Protein AF-A0A1F9A960-F1 (afdb_monomer)

Nearest PDB structures (foldseek):
  4e19-assembly2_B  TM=9.725E-01  e=2.646E-10  Halobacterium salinarum NRC-1
  3hst-assembly2_B  TM=9.724E-01  e=5.558E-10  Mycobacterium tuberculosis
  3hst-assembly4_D  TM=9.742E-01  e=9.116E-10  Mycobacterium tuberculosis
  4h8k-assembly1_B  TM=9.541E-01  e=6.691E-10  uncultured organism
  3u3g-assembly3_C  TM=9.325E-01  e=5.225E-10  uncultured organism

pLDDT: mean 90.66, std 14.19, range [43.81, 98.62]

Mean predicted aligned error: 6.44 Å

Sequence (117 aa):
MAPASPSGSPSSGRQKVFLYVDGSCSGNPGEGGAGVVIKDEQGRIVSRIKKYLGSVTNNRAEYQALIAGLQEAQRMGTSAVEVYLDSELVVNQVNGVYRVRDAELKTLEGEVRRRLG

Radius of gyration: 16.15 Å; Cα contacts (8 Å, |Δi|>4): 210; chains: 1; bounding box: 35×20×61 Å

Foldseek 3Di:
DDDDDDPDDPDPDQFEKEKEKAKDADDAFHWIWIWIFIAGPVRDTPDIDIGTDGGHGRLVRRLVNLLVRLVVSVVSNHPYYDYDDPDPVLVCCLVVVDPDDDPVSVVSSVSSNVSRD

Structure (mmCIF, N/CA/C/O backbone):
data_AF-A0A1F9A960-F1
#
_entry.id   AF-A0A1F9A960-F1
#
loop_
_atom_site.group_PDB
_atom_site.id
_atom_site.type_symbol
_atom_site.label_atom_id
_atom_site.label_alt_id
_atom_site.label_comp_id
_atom_site.label_asym_id
_atom_site.label_entity_id
_atom_site.label_seq_id
_atom_site.pdbx_PDB_ins_code
_atom_site.Cartn_x
_atom_site.Cartn_y
_atom_site.Cartn_z
_atom_site.occupancy
_atom_site.B_iso_or_equiv
_atom_site.auth_seq_id
_atom_site.auth_comp_id
_atom_site.auth_asym_id
_atom_site.auth_atom_id
_atom_site.pdbx_PDB_model_num
ATOM 1 N N . MET A 1 1 ? 0.386 11.645 42.716 1.00 48.97 1 MET A N 1
ATOM 2 C CA . MET A 1 1 ? -0.892 11.208 42.116 1.00 48.97 1 MET A CA 1
ATOM 3 C C . MET A 1 1 ? -0.692 11.217 40.606 1.00 48.97 1 MET A C 1
ATOM 5 O O . MET A 1 1 ? -0.510 12.290 40.052 1.00 48.97 1 MET A O 1
ATOM 9 N N . ALA A 1 2 ? -0.533 10.050 39.977 1.00 43.81 2 ALA A N 1
ATOM 10 C CA . ALA A 1 2 ? -0.318 9.951 38.529 1.00 43.81 2 ALA A CA 1
ATOM 11 C C . ALA A 1 2 ? -1.654 10.149 37.783 1.00 43.81 2 ALA A C 1
ATOM 13 O O . ALA A 1 2 ? -2.687 9.752 38.329 1.00 43.81 2 ALA A O 1
ATOM 14 N N . PRO A 1 3 ? -1.675 10.750 36.578 1.00 52.75 3 PRO A N 1
ATOM 15 C CA . PRO A 1 3 ? -2.899 10.843 35.794 1.00 52.75 3 PRO A CA 1
ATOM 16 C C . PRO A 1 3 ? -3.320 9.449 35.313 1.00 52.75 3 PRO A C 1
ATOM 18 O O . PRO A 1 3 ? -2.495 8.652 34.867 1.00 52.75 3 PRO A O 1
ATOM 21 N N . ALA A 1 4 ? -4.614 9.160 35.438 1.00 49.12 4 ALA A N 1
ATOM 22 C CA . ALA A 1 4 ? -5.223 7.919 34.991 1.00 49.12 4 ALA A CA 1
ATOM 23 C C . ALA A 1 4 ? -5.064 7.743 33.471 1.00 49.12 4 ALA A C 1
ATOM 25 O O . ALA A 1 4 ? -5.394 8.637 32.690 1.00 49.12 4 ALA A O 1
ATOM 26 N N . SER A 1 5 ? -4.579 6.572 33.058 1.00 46.59 5 SER A N 1
ATOM 27 C CA . SER A 1 5 ? -4.589 6.124 31.664 1.00 46.59 5 SER A CA 1
ATOM 28 C C . SER A 1 5 ? -6.035 6.023 31.158 1.00 46.59 5 SER A C 1
ATOM 30 O O . SER A 1 5 ? -6.879 5.497 31.887 1.00 46.59 5 SER A O 1
ATOM 32 N N . PRO A 1 6 ? -6.362 6.460 29.928 1.00 55.84 6 PRO A N 1
ATOM 33 C CA . PRO A 1 6 ? -7.709 6.291 29.403 1.00 55.84 6 PRO A CA 1
ATOM 34 C C . PRO A 1 6 ? -7.973 4.806 29.120 1.00 55.84 6 PRO A C 1
ATOM 36 O O . PRO A 1 6 ? -7.455 4.229 28.163 1.00 55.84 6 PRO A O 1
ATOM 39 N N . SER A 1 7 ? -8.794 4.187 29.968 1.00 56.59 7 SER A N 1
ATOM 40 C CA . SER A 1 7 ? -9.392 2.871 29.757 1.00 56.59 7 SER A CA 1
ATOM 41 C C . SER A 1 7 ? -10.472 2.979 28.678 1.00 56.59 7 SER A C 1
ATOM 43 O O . SER A 1 7 ? -11.644 3.212 28.966 1.00 56.59 7 SER A O 1
ATOM 45 N N . GLY A 1 8 ? -10.063 2.862 27.419 1.00 45.47 8 GLY A N 1
ATOM 46 C CA . GLY A 1 8 ? -10.973 2.675 26.296 1.00 45.47 8 GLY A CA 1
ATOM 47 C C . GLY A 1 8 ? -11.140 1.188 26.015 1.00 45.47 8 GLY A C 1
ATOM 48 O O . GLY A 1 8 ? -10.288 0.595 25.360 1.00 45.47 8 GLY A O 1
ATOM 49 N N . SER A 1 9 ? -12.218 0.581 26.503 1.00 50.25 9 SER A N 1
ATOM 50 C CA . SER A 1 9 ? -12.686 -0.724 26.019 1.00 50.25 9 SER A CA 1
ATOM 51 C C . SER A 1 9 ? -12.917 -0.628 24.503 1.00 50.25 9 SER A C 1
ATOM 53 O O . SER A 1 9 ? -13.505 0.366 24.067 1.00 50.25 9 SER A O 1
ATOM 55 N N . PRO A 1 10 ? -12.498 -1.602 23.675 1.00 51.72 10 PRO A N 1
ATOM 56 C CA . PRO A 1 10 ? -12.827 -1.562 22.259 1.00 51.72 10 PRO A CA 1
ATOM 57 C C . PRO A 1 10 ? -14.345 -1.705 22.117 1.00 51.72 10 PRO A C 1
ATOM 59 O O . PRO A 1 10 ? -14.927 -2.705 22.537 1.00 51.72 10 PRO A O 1
ATOM 62 N N . SER A 1 11 ? -14.994 -0.684 21.557 1.00 53.50 11 SER A N 1
ATOM 63 C CA . SER A 1 11 ? -16.386 -0.773 21.130 1.00 53.50 11 SER A CA 1
ATOM 64 C C . SER A 1 11 ? -16.504 -1.930 20.143 1.00 53.50 11 SER A C 1
ATOM 66 O O . SER A 1 11 ? -15.799 -1.962 19.136 1.00 53.50 11 SER A O 1
ATOM 68 N N . SER A 1 12 ? -17.390 -2.875 20.438 1.00 58.78 12 SER A N 1
ATOM 69 C CA . SER A 1 12 ? -17.670 -4.105 19.692 1.00 58.78 12 SER A CA 1
ATOM 70 C C . SER A 1 12 ? -18.391 -3.868 18.353 1.00 58.78 12 SER A C 1
ATOM 72 O O . SER A 1 12 ? -19.286 -4.623 17.978 1.00 58.78 12 SER A O 1
ATOM 74 N N . GLY A 1 13 ? -18.013 -2.811 17.633 1.00 62.69 13 GLY A N 1
ATOM 75 C CA . GLY A 1 13 ? -18.424 -2.509 16.268 1.00 62.69 13 GLY A CA 1
ATOM 76 C C . GLY A 1 13 ? -17.228 -2.632 15.329 1.00 62.69 13 GLY A C 1
ATOM 77 O O . GLY A 1 13 ? -16.113 -2.236 15.668 1.00 62.69 13 GLY A O 1
ATOM 78 N N . ARG A 1 14 ? -17.437 -3.196 14.136 1.00 76.81 14 ARG A N 1
ATOM 79 C CA . ARG A 1 14 ? -16.462 -3.068 13.048 1.00 76.81 14 ARG A CA 1
ATOM 80 C C . ARG A 1 14 ? -16.406 -1.578 12.700 1.00 76.81 14 ARG A C 1
ATOM 82 O O . ARG A 1 14 ? -17.374 -1.056 12.152 1.00 76.81 14 ARG A O 1
ATOM 89 N N . GLN A 1 15 ? -15.323 -0.890 13.048 1.00 88.50 15 GLN A N 1
ATOM 90 C CA . GLN A 1 15 ? -15.195 0.553 12.815 1.00 88.50 15 GLN A CA 1
ATOM 91 C C . GLN A 1 15 ? -14.585 0.853 11.446 1.00 88.50 15 GLN A C 1
ATOM 93 O O . GLN A 1 15 ? -13.823 0.040 10.906 1.00 88.50 15 GLN A O 1
ATOM 98 N N . LYS A 1 16 ? -14.911 2.033 10.908 1.00 95.75 16 LYS A N 1
ATOM 99 C CA . LYS A 1 16 ? -14.202 2.607 9.764 1.00 95.75 16 LYS A CA 1
ATOM 100 C C . LYS A 1 16 ? -12.799 3.029 10.203 1.00 95.75 16 LYS A C 1
ATOM 102 O O . LYS A 1 16 ? -12.606 3.496 11.324 1.00 95.75 16 LYS A O 1
ATOM 107 N N . VAL A 1 17 ? -11.823 2.892 9.312 1.00 97.81 17 VAL A N 1
ATOM 108 C CA . VAL A 1 17 ? -10.464 3.404 9.522 1.00 97.81 17 VAL A CA 1
ATOM 109 C C . VAL A 1 17 ? -9.977 4.219 8.331 1.00 97.81 17 VAL A C 1
ATOM 111 O O . VAL A 1 17 ? -10.456 4.068 7.207 1.00 97.81 17 VAL A O 1
ATOM 114 N N . PHE A 1 18 ? -8.988 5.062 8.595 1.00 98.38 18 PHE A N 1
ATOM 115 C CA . PHE A 1 18 ? -8.329 5.917 7.618 1.00 98.38 18 PHE A CA 1
ATOM 116 C C . PHE A 1 18 ? -6.879 5.466 7.458 1.00 98.38 18 PHE A C 1
ATOM 118 O O . PHE A 1 18 ? -6.125 5.442 8.434 1.00 98.38 18 PHE A O 1
ATOM 125 N N . LEU A 1 19 ? -6.494 5.086 6.244 1.00 98.25 19 LEU A N 1
ATOM 126 C CA . LEU A 1 19 ? -5.160 4.612 5.895 1.00 98.25 19 LEU A CA 1
ATOM 127 C C . LEU A 1 19 ? -4.418 5.745 5.193 1.00 98.25 19 LEU A C 1
ATOM 129 O O . LEU A 1 19 ? -4.841 6.191 4.136 1.00 98.25 19 LEU A O 1
ATOM 133 N N . TYR A 1 20 ? -3.296 6.173 5.754 1.00 98.31 20 TYR A N 1
ATOM 134 C CA . TYR A 1 20 ? -2.351 7.073 5.099 1.00 98.31 20 TYR A CA 1
ATOM 135 C C . TYR A 1 20 ? -1.173 6.233 4.649 1.00 98.31 20 TYR A C 1
ATOM 137 O O . TYR A 1 20 ? -0.508 5.618 5.488 1.00 98.31 20 TYR A O 1
ATOM 145 N N . VAL A 1 21 ? -0.967 6.161 3.345 1.00 97.75 21 VAL A N 1
ATOM 146 C CA . VAL A 1 21 ? -0.056 5.215 2.713 1.00 97.75 21 VAL A CA 1
ATOM 147 C C . VAL A 1 21 ? 0.967 5.989 1.898 1.00 97.75 21 VAL A C 1
ATOM 149 O O . VAL A 1 21 ? 0.600 6.904 1.171 1.00 97.75 21 VAL A O 1
ATOM 152 N N . ASP A 1 22 ? 2.229 5.597 2.019 1.00 97.31 22 ASP A N 1
ATOM 153 C CA . ASP A 1 22 ? 3.332 6.138 1.230 1.00 97.31 22 ASP A CA 1
ATOM 154 C C . ASP A 1 22 ? 4.337 5.019 0.919 1.00 97.31 22 ASP A C 1
ATOM 156 O O . ASP A 1 22 ? 4.600 4.139 1.748 1.00 97.31 22 ASP A O 1
ATOM 160 N N . GLY A 1 23 ? 4.889 5.032 -0.287 1.00 96.50 23 GLY A N 1
ATOM 161 C CA . GLY A 1 23 ? 5.924 4.113 -0.725 1.00 96.50 23 GLY A CA 1
ATOM 162 C C . GLY A 1 23 ? 6.934 4.843 -1.593 1.00 96.50 23 GLY A C 1
ATOM 163 O O . GLY A 1 23 ? 6.586 5.493 -2.568 1.00 96.50 23 GLY A O 1
ATOM 164 N N . SER A 1 24 ? 8.216 4.709 -1.270 1.00 96.06 24 SER A N 1
ATOM 165 C CA . SER A 1 24 ? 9.259 5.480 -1.946 1.00 96.06 24 SER A CA 1
ATOM 166 C C . SER A 1 24 ? 10.537 4.675 -2.131 1.00 96.06 24 SER A C 1
ATOM 168 O O . SER A 1 24 ? 10.753 3.662 -1.460 1.00 96.06 24 SER A O 1
ATOM 170 N N . CYS A 1 25 ? 11.381 5.114 -3.063 1.00 97.06 25 CYS A N 1
ATOM 171 C CA . CYS A 1 25 ? 12.675 4.509 -3.353 1.00 97.06 25 CYS A CA 1
ATOM 172 C C . CYS A 1 25 ? 13.721 5.553 -3.769 1.00 97.06 25 CYS A C 1
ATOM 174 O O . CYS A 1 25 ? 13.415 6.557 -4.412 1.00 97.06 25 CYS A O 1
ATOM 176 N N . SER A 1 26 ? 14.979 5.292 -3.419 1.00 95.31 26 SER A N 1
ATOM 177 C CA . SER A 1 26 ? 16.144 6.101 -3.781 1.00 95.31 26 SER A CA 1
ATOM 178 C C . SER A 1 26 ? 16.675 5.661 -5.147 1.00 95.31 26 SER A C 1
ATOM 180 O O . SER A 1 26 ? 17.504 4.756 -5.233 1.00 95.31 26 SER A O 1
ATOM 182 N N . GLY A 1 27 ? 16.179 6.289 -6.218 1.00 90.25 27 GLY A N 1
ATOM 183 C CA . GLY A 1 27 ? 16.402 5.863 -7.610 1.00 90.25 27 GLY A CA 1
ATOM 184 C C . GLY A 1 27 ? 15.280 4.948 -8.116 1.00 90.25 27 GLY A C 1
ATOM 185 O O . GLY A 1 27 ? 14.543 4.387 -7.314 1.00 90.25 27 GLY A O 1
ATOM 186 N N . ASN A 1 28 ? 15.094 4.821 -9.436 1.00 91.75 28 ASN A N 1
ATOM 187 C CA . ASN A 1 28 ? 13.947 4.101 -10.009 1.00 91.75 28 ASN A CA 1
ATOM 188 C C . ASN A 1 28 ? 14.374 3.124 -11.131 1.00 91.75 28 ASN A C 1
ATOM 190 O O . ASN A 1 28 ? 14.412 3.535 -12.294 1.00 91.75 28 ASN A O 1
ATOM 194 N N . PRO A 1 29 ? 14.688 1.848 -10.816 1.00 95.19 29 PRO A N 1
ATOM 195 C CA . PRO A 1 29 ? 14.599 1.207 -9.496 1.00 95.19 29 PRO A CA 1
ATOM 196 C C . PRO A 1 29 ? 15.756 1.569 -8.547 1.00 95.19 29 PRO A C 1
ATOM 198 O O . PRO A 1 29 ? 16.834 1.965 -8.989 1.00 95.19 29 PRO A O 1
ATOM 201 N N . GLY A 1 30 ? 15.533 1.394 -7.245 1.00 97.69 30 GLY A N 1
ATOM 202 C CA . GLY A 1 30 ? 16.514 1.647 -6.188 1.00 97.69 30 GLY A CA 1
ATOM 203 C C . GLY A 1 30 ? 16.024 1.184 -4.815 1.00 97.69 30 GLY A C 1
ATOM 204 O O . GLY A 1 30 ? 14.921 0.650 -4.698 1.00 97.69 30 GLY A O 1
ATOM 205 N N . GLU A 1 31 ? 16.835 1.352 -3.767 1.00 98.31 31 GLU A N 1
ATOM 206 C CA . GLU A 1 31 ? 16.436 0.946 -2.411 1.00 98.31 31 GLU A CA 1
ATOM 207 C C . GLU A 1 31 ? 15.177 1.686 -1.963 1.00 98.31 31 GLU A C 1
ATOM 209 O O . GLU A 1 31 ? 15.148 2.916 -1.965 1.00 98.31 31 GLU A O 1
ATOM 214 N N . GLY A 1 32 ? 14.145 0.949 -1.562 1.00 97.94 32 GLY A N 1
ATOM 215 C CA . GLY A 1 32 ? 12.864 1.531 -1.199 1.00 97.94 32 GLY A CA 1
ATOM 216 C C . GLY A 1 32 ? 12.167 0.858 -0.032 1.00 97.94 32 GLY A C 1
ATOM 217 O O . GLY A 1 32 ? 12.579 -0.180 0.496 1.00 97.94 32 GLY A O 1
ATOM 218 N N . GLY A 1 33 ? 11.078 1.487 0.385 1.00 97.94 33 GLY A N 1
ATOM 219 C CA . GLY A 1 33 ? 10.288 1.071 1.526 1.00 97.94 33 GLY A CA 1
ATOM 220 C C . GLY A 1 33 ? 8.837 1.510 1.418 1.00 97.94 33 GLY A C 1
ATOM 221 O O . GLY A 1 33 ? 8.457 2.282 0.542 1.00 97.94 33 GLY A O 1
ATOM 222 N N . ALA A 1 34 ? 8.040 0.990 2.340 1.00 97.94 34 ALA A N 1
ATOM 223 C CA . ALA A 1 34 ? 6.625 1.271 2.493 1.00 97.94 34 ALA A CA 1
ATOM 224 C C . ALA A 1 34 ? 6.329 1.759 3.915 1.00 97.94 34 ALA A C 1
ATOM 226 O O . ALA A 1 34 ? 6.829 1.195 4.898 1.00 97.94 34 ALA A O 1
ATOM 227 N N . GLY A 1 35 ? 5.480 2.777 4.012 1.00 98.00 35 GLY A N 1
ATOM 228 C CA . GLY A 1 35 ? 4.967 3.358 5.241 1.00 98.00 35 GLY A CA 1
ATOM 229 C C . GLY A 1 35 ? 3.442 3.384 5.239 1.00 98.00 35 GLY A C 1
ATOM 230 O O . GLY A 1 35 ? 2.814 3.745 4.248 1.00 98.00 35 GLY A O 1
ATOM 231 N N . VAL A 1 36 ? 2.836 3.010 6.368 1.00 98.62 36 VAL A N 1
ATOM 232 C CA . VAL A 1 36 ? 1.390 3.157 6.576 1.00 98.62 36 VAL A CA 1
ATOM 233 C C . VAL A 1 36 ? 1.112 3.681 7.975 1.00 98.62 36 VAL A C 1
ATOM 235 O O . VAL A 1 36 ? 1.699 3.214 8.955 1.00 98.62 36 VAL A O 1
ATOM 238 N N . VAL A 1 37 ? 0.171 4.611 8.082 1.00 98.62 37 VAL A N 1
ATOM 239 C CA . VAL A 1 37 ? -0.448 5.022 9.343 1.00 98.62 37 VAL A CA 1
ATOM 240 C C . VAL A 1 37 ? -1.943 4.757 9.253 1.00 98.62 37 VAL A C 1
ATOM 242 O O . VAL A 1 37 ? -2.604 5.262 8.353 1.00 98.62 37 VAL A O 1
ATOM 245 N N . ILE A 1 38 ? -2.479 3.994 10.203 1.00 98.38 38 ILE A N 1
ATOM 246 C CA . ILE A 1 38 ? -3.914 3.716 10.302 1.00 98.38 38 ILE A CA 1
ATOM 247 C C . ILE A 1 38 ? -4.479 4.509 11.472 1.00 98.38 38 ILE A C 1
ATOM 249 O O . ILE A 1 38 ? -3.952 4.431 12.588 1.00 98.38 38 ILE A O 1
ATOM 253 N N . LYS A 1 39 ? -5.546 5.266 11.218 1.00 98.38 39 LYS A N 1
ATOM 254 C CA . LYS A 1 39 ? -6.276 6.033 12.229 1.00 98.38 39 LYS A CA 1
ATOM 255 C C . LYS A 1 39 ? -7.718 5.560 12.363 1.00 98.38 39 LYS A C 1
ATOM 257 O O . LYS A 1 39 ? -8.323 5.143 11.378 1.00 98.38 39 LYS A O 1
ATOM 262 N N . ASP A 1 40 ? -8.255 5.644 13.574 1.00 96.69 40 ASP A N 1
ATOM 263 C CA . ASP A 1 40 ? -9.691 5.497 13.816 1.00 96.69 40 ASP A CA 1
ATOM 264 C C . ASP A 1 40 ? -10.463 6.790 13.493 1.00 96.69 40 ASP A C 1
ATOM 266 O O . ASP A 1 40 ? -9.889 7.809 13.104 1.00 96.69 40 ASP A O 1
ATOM 270 N N . GLU A 1 41 ? -11.782 6.753 13.672 1.00 95.94 41 GLU A N 1
ATOM 271 C CA . GLU A 1 41 ? -12.692 7.885 13.442 1.00 95.94 41 GLU A CA 1
ATOM 272 C C . GLU A 1 41 ? -12.494 9.055 14.406 1.00 95.94 41 GLU A C 1
ATOM 274 O O . GLU A 1 41 ? -12.935 10.166 14.127 1.00 95.94 41 GLU A O 1
ATOM 279 N N . GLN A 1 42 ? -11.789 8.839 15.515 1.00 95.94 42 GLN A N 1
ATOM 280 C CA . GLN A 1 42 ? -11.390 9.896 16.439 1.00 95.94 42 GLN A CA 1
ATOM 281 C C . GLN A 1 42 ? -10.016 10.483 16.072 1.00 95.94 42 GLN A C 1
ATOM 283 O O . GLN A 1 42 ? -9.480 11.316 16.803 1.00 95.94 42 GLN A O 1
ATOM 288 N N . GLY A 1 43 ? -9.422 10.047 14.956 1.00 95.75 4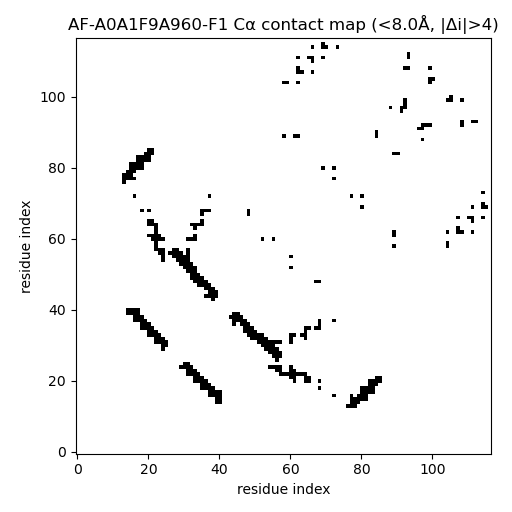3 GLY A N 1
ATOM 289 C CA . GLY A 1 43 ? -8.111 10.485 14.489 1.00 95.75 43 GLY A CA 1
ATOM 290 C C . GLY A 1 43 ? -6.940 9.903 15.284 1.00 95.75 43 GLY A C 1
ATOM 291 O O . GLY A 1 43 ? -5.796 10.328 15.084 1.00 95.75 43 GLY A O 1
ATOM 292 N N . ARG A 1 44 ? -7.178 8.933 16.174 1.00 97.19 44 ARG A N 1
ATOM 293 C CA . ARG A 1 44 ? -6.120 8.280 16.953 1.00 97.19 44 ARG A CA 1
ATOM 294 C C . ARG A 1 44 ? -5.413 7.260 16.082 1.00 97.19 44 ARG A C 1
ATOM 296 O O . ARG A 1 44 ? -6.045 6.512 15.344 1.00 97.19 44 ARG A O 1
ATOM 303 N N . ILE A 1 45 ? -4.089 7.206 16.188 1.00 97.88 45 ILE A N 1
ATOM 304 C CA . ILE A 1 45 ? -3.296 6.201 15.480 1.00 97.88 45 ILE A CA 1
ATOM 305 C C . ILE A 1 45 ? -3.495 4.852 16.165 1.00 97.88 45 ILE A C 1
ATOM 307 O O . ILE A 1 45 ? -3.133 4.692 17.329 1.00 97.88 45 ILE A O 1
ATOM 311 N N . VAL A 1 46 ? -4.030 3.892 15.418 1.00 97.38 46 VAL A N 1
ATOM 312 C CA . VAL A 1 46 ? -4.317 2.530 15.887 1.00 97.38 46 VAL A CA 1
ATOM 313 C C . VAL A 1 46 ? -3.316 1.503 15.360 1.00 97.38 46 VAL A C 1
ATOM 315 O O . VAL A 1 46 ? -3.131 0.465 15.984 1.00 97.38 46 VAL A O 1
ATOM 318 N N . SER A 1 47 ? -2.625 1.796 14.251 1.00 97.94 47 SER A N 1
ATOM 319 C CA . SER A 1 47 ? -1.529 0.962 13.742 1.00 97.94 47 SER A CA 1
ATOM 320 C C . SER A 1 47 ? -0.538 1.779 12.904 1.00 97.94 47 SER A C 1
ATOM 322 O O . SER A 1 47 ? -0.879 2.829 12.348 1.00 97.94 47 SER A O 1
ATOM 324 N N . ARG A 1 48 ? 0.711 1.307 12.829 1.00 98.50 48 ARG A N 1
ATOM 325 C CA . ARG A 1 48 ? 1.776 1.856 11.977 1.00 98.50 48 ARG A CA 1
ATOM 326 C C . ARG A 1 48 ? 2.561 0.714 11.348 1.00 98.50 48 ARG A C 1
ATOM 328 O O . ARG A 1 48 ? 2.993 -0.188 12.059 1.00 98.50 48 ARG A O 1
ATOM 335 N N . ILE A 1 49 ? 2.815 0.803 10.048 1.00 98.44 49 ILE A N 1
ATOM 336 C CA . ILE A 1 49 ? 3.604 -0.178 9.300 1.00 98.44 49 ILE A CA 1
ATOM 337 C C . ILE A 1 49 ? 4.824 0.527 8.722 1.00 98.44 49 ILE A C 1
ATOM 339 O O . ILE A 1 49 ? 4.716 1.625 8.178 1.00 98.44 49 ILE A O 1
ATOM 343 N N . LYS A 1 50 ? 5.986 -0.113 8.850 1.00 97.94 50 LYS A N 1
ATOM 344 C CA . LYS A 1 50 ? 7.232 0.282 8.191 1.00 97.94 50 LYS A CA 1
ATOM 345 C C . LYS A 1 50 ? 7.877 -0.971 7.625 1.00 97.94 50 LYS A C 1
ATOM 347 O O . LYS A 1 50 ? 8.134 -1.908 8.379 1.00 97.94 50 LYS A O 1
ATOM 352 N N . LYS A 1 51 ? 8.119 -1.002 6.319 1.00 97.88 51 LYS A N 1
ATOM 353 C CA . LYS A 1 51 ? 8.671 -2.176 5.640 1.00 97.88 51 LYS A CA 1
ATOM 354 C C . LYS A 1 51 ? 9.767 -1.755 4.673 1.00 97.88 51 LYS A C 1
ATOM 356 O O . LYS A 1 51 ? 9.523 -0.940 3.793 1.00 97.88 51 LYS A O 1
ATOM 361 N N . TYR A 1 52 ? 10.955 -2.328 4.827 1.00 97.94 52 TYR A N 1
ATOM 362 C CA . TYR A 1 52 ? 12.002 -2.245 3.812 1.00 97.94 52 TYR A CA 1
ATOM 363 C C . TYR A 1 52 ? 11.688 -3.243 2.692 1.00 97.94 52 TYR A C 1
ATOM 365 O O . TYR A 1 52 ? 11.323 -4.388 2.970 1.00 97.94 52 TYR A O 1
ATOM 373 N N . LEU A 1 53 ? 11.774 -2.798 1.439 1.00 97.62 53 LEU A N 1
ATOM 374 C CA . LEU A 1 53 ? 11.382 -3.579 0.262 1.00 97.62 53 LEU A CA 1
ATOM 375 C C . LEU A 1 53 ? 12.575 -3.996 -0.610 1.00 97.62 53 LEU A C 1
ATOM 377 O O . LEU A 1 53 ? 12.382 -4.707 -1.595 1.00 97.62 53 LEU A O 1
ATOM 381 N N . GLY A 1 54 ? 13.797 -3.593 -0.253 1.00 97.44 54 GLY A N 1
ATOM 382 C CA . GLY A 1 54 ? 14.968 -3.792 -1.103 1.00 97.44 54 GLY A CA 1
ATOM 383 C C . GLY A 1 54 ? 14.925 -2.895 -2.338 1.00 97.44 54 GLY A C 1
ATOM 384 O O . GLY A 1 54 ? 14.357 -1.804 -2.301 1.00 97.44 54 GLY A O 1
ATOM 385 N N . SER A 1 55 ? 15.525 -3.358 -3.436 1.00 97.56 55 SER A N 1
ATOM 386 C CA . SER A 1 55 ? 15.486 -2.640 -4.713 1.00 97.56 55 SER A CA 1
ATOM 387 C C . SER A 1 55 ? 14.106 -2.760 -5.370 1.00 97.56 55 SER A C 1
ATOM 389 O O . SER A 1 55 ? 13.660 -3.857 -5.725 1.00 97.56 55 SER A O 1
ATOM 391 N N . VAL A 1 56 ? 13.415 -1.631 -5.515 1.00 97.38 56 VAL A N 1
ATOM 392 C CA . VAL A 1 56 ? 12.059 -1.522 -6.064 1.00 97.38 56 VAL A CA 1
ATOM 393 C C . VAL A 1 56 ? 11.919 -0.270 -6.925 1.00 97.38 56 VAL A C 1
ATOM 395 O O . VAL A 1 56 ? 12.718 0.657 -6.837 1.00 97.38 56 VAL A O 1
ATOM 398 N N . THR A 1 57 ? 10.894 -0.236 -7.773 1.00 96.44 57 THR A N 1
ATOM 399 C CA . THR A 1 57 ? 10.447 1.005 -8.417 1.00 96.44 57 THR A CA 1
ATOM 400 C C . THR A 1 57 ? 9.508 1.772 -7.490 1.00 96.44 57 THR A C 1
ATOM 402 O O . THR A 1 57 ? 8.912 1.184 -6.583 1.00 96.44 57 THR A O 1
ATOM 405 N N . ASN A 1 58 ? 9.323 3.067 -7.743 1.00 95.12 58 ASN A N 1
ATOM 406 C CA . ASN A 1 58 ? 8.462 3.912 -6.910 1.00 95.12 58 ASN A CA 1
ATOM 407 C C . ASN A 1 58 ? 7.001 3.416 -6.914 1.00 95.12 58 ASN A C 1
ATOM 409 O O . ASN A 1 58 ? 6.474 3.080 -5.859 1.00 95.12 58 ASN A O 1
ATOM 413 N N . ASN A 1 59 ? 6.408 3.196 -8.094 1.00 94.88 59 ASN A N 1
ATOM 414 C CA . ASN A 1 59 ? 5.046 2.649 -8.203 1.00 94.88 59 ASN A CA 1
ATOM 415 C C . ASN A 1 59 ? 4.886 1.315 -7.457 1.00 94.88 59 ASN A C 1
ATOM 417 O O . ASN A 1 59 ? 3.873 1.069 -6.807 1.00 94.88 59 ASN A O 1
ATOM 421 N N . ARG A 1 60 ? 5.888 0.430 -7.541 1.00 96.00 60 ARG A N 1
ATOM 422 C CA . ARG A 1 60 ? 5.860 -0.853 -6.830 1.00 96.00 60 ARG A CA 1
ATOM 423 C C . ARG A 1 60 ? 5.889 -0.644 -5.317 1.00 96.00 60 ARG A C 1
ATOM 425 O O . ARG A 1 60 ? 5.165 -1.343 -4.613 1.00 96.00 60 ARG A O 1
ATOM 432 N N . ALA A 1 61 ? 6.695 0.296 -4.823 1.00 97.12 61 ALA A N 1
ATOM 433 C CA . ALA A 1 61 ? 6.753 0.634 -3.405 1.00 97.12 61 ALA A CA 1
ATOM 434 C C . ALA A 1 61 ? 5.391 1.120 -2.884 1.00 97.12 61 ALA A C 1
ATOM 436 O O . ALA A 1 61 ? 4.933 0.637 -1.849 1.00 97.12 61 ALA A O 1
ATOM 437 N N . GLU A 1 62 ? 4.705 1.988 -3.628 1.00 96.38 62 GLU A N 1
ATOM 438 C CA . GLU A 1 62 ? 3.375 2.487 -3.256 1.00 96.38 62 GLU A CA 1
ATOM 439 C C . GLU A 1 62 ? 2.306 1.392 -3.251 1.00 96.38 62 GLU A C 1
ATOM 441 O 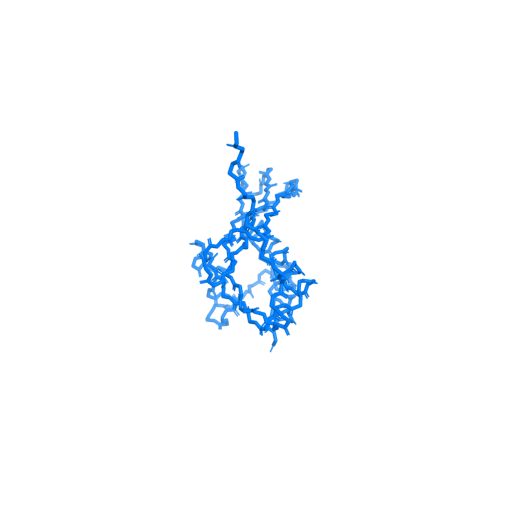O . GLU A 1 62 ? 1.567 1.255 -2.275 1.00 96.38 62 GLU A O 1
ATOM 446 N N . TYR A 1 63 ? 2.254 0.544 -4.287 1.00 97.25 63 TYR A N 1
ATOM 447 C CA . TYR A 1 63 ? 1.337 -0.602 -4.303 1.00 97.25 63 TYR A CA 1
ATOM 448 C C . TYR A 1 63 ? 1.592 -1.550 -3.124 1.00 97.25 63 TYR A C 1
ATOM 450 O O . TYR A 1 63 ? 0.649 -2.027 -2.492 1.00 97.25 63 TYR A O 1
ATOM 458 N N . GLN A 1 64 ? 2.859 -1.816 -2.798 1.00 97.56 64 GLN A N 1
ATOM 459 C CA . GLN A 1 64 ? 3.228 -2.650 -1.651 1.00 97.56 64 GLN A CA 1
ATOM 460 C C . GLN A 1 64 ? 2.813 -2.009 -0.319 1.00 97.56 64 GLN A C 1
ATOM 462 O O . GLN A 1 64 ? 2.344 -2.717 0.575 1.00 97.56 64 GLN A O 1
ATOM 467 N N . ALA A 1 65 ? 2.939 -0.686 -0.187 1.00 97.94 65 ALA A N 1
ATOM 468 C CA . ALA A 1 65 ? 2.462 0.050 0.979 1.00 97.94 65 ALA A CA 1
ATOM 469 C C . ALA A 1 65 ? 0.934 -0.041 1.114 1.00 97.94 65 ALA A C 1
ATOM 471 O O . ALA A 1 65 ? 0.424 -0.346 2.195 1.00 97.94 65 ALA A O 1
ATOM 472 N N . LEU A 1 66 ? 0.206 0.124 0.007 1.00 98.00 66 LEU A N 1
ATOM 473 C CA . LEU A 1 66 ? -1.252 0.033 -0.025 1.00 98.00 66 LEU A CA 1
ATOM 474 C C . LEU A 1 66 ? -1.742 -1.362 0.365 1.00 98.00 66 LEU A C 1
ATOM 476 O O . LEU A 1 66 ? -2.614 -1.499 1.225 1.00 98.00 66 LEU A O 1
ATOM 480 N N . ILE A 1 67 ? -1.140 -2.405 -0.209 1.00 98.12 67 ILE A N 1
ATOM 481 C CA . ILE A 1 67 ? -1.451 -3.797 0.127 1.00 98.12 67 ILE A CA 1
ATOM 482 C C . ILE A 1 67 ? -1.211 -4.057 1.617 1.00 98.12 67 ILE A C 1
ATOM 484 O O . ILE A 1 67 ? -2.070 -4.653 2.267 1.00 98.12 67 ILE A O 1
ATOM 488 N N . ALA A 1 68 ? -0.093 -3.585 2.175 1.00 98.12 68 ALA A N 1
ATOM 489 C CA . ALA A 1 68 ? 0.208 -3.754 3.595 1.00 98.12 68 ALA A CA 1
ATOM 490 C C . ALA A 1 68 ? -0.832 -3.063 4.495 1.00 98.12 68 ALA A C 1
ATOM 492 O O . ALA A 1 68 ? -1.278 -3.646 5.484 1.00 98.12 68 ALA A O 1
ATOM 493 N N . GLY A 1 69 ? -1.265 -1.850 4.138 1.00 97.94 69 GLY A N 1
ATOM 494 C CA . GLY A 1 69 ? -2.310 -1.136 4.871 1.00 97.94 69 GLY A CA 1
ATOM 495 C C . GLY A 1 69 ? -3.655 -1.861 4.837 1.00 97.94 69 GLY A C 1
ATOM 496 O O . GLY A 1 69 ? -4.282 -2.051 5.880 1.00 97.94 69 GLY A O 1
ATOM 497 N N . LEU A 1 70 ? -4.076 -2.322 3.656 1.00 97.88 70 LEU A N 1
ATOM 498 C CA . LEU A 1 70 ? -5.332 -3.059 3.484 1.00 97.88 70 LEU A CA 1
ATOM 499 C C . LEU A 1 70 ? -5.311 -4.414 4.202 1.00 97.88 70 LEU A C 1
ATOM 501 O O . LEU A 1 70 ? -6.301 -4.789 4.825 1.00 97.88 70 LEU A O 1
ATOM 505 N N . GLN A 1 71 ? -4.183 -5.130 4.162 1.00 97.69 71 GLN A N 1
ATOM 506 C CA . GLN A 1 71 ? -3.979 -6.365 4.928 1.00 97.69 71 GLN A CA 1
ATOM 507 C C . GLN A 1 71 ? -4.206 -6.144 6.423 1.00 97.69 71 GLN A C 1
ATOM 509 O O . GLN A 1 71 ? -4.927 -6.912 7.062 1.00 97.69 71 GLN A O 1
ATOM 514 N N . GLU A 1 72 ? -3.620 -5.085 6.978 1.00 97.50 72 GLU A N 1
ATOM 515 C CA . GLU A 1 72 ? -3.757 -4.776 8.397 1.00 97.50 72 GLU A CA 1
ATOM 516 C C . GLU A 1 72 ? -5.186 -4.352 8.753 1.00 97.50 72 GLU A C 1
ATOM 518 O O . GLU A 1 72 ? -5.748 -4.847 9.729 1.00 97.50 72 GLU A O 1
ATOM 523 N N . ALA A 1 73 ? -5.829 -3.523 7.927 1.00 96.31 73 ALA A N 1
ATOM 524 C CA . ALA A 1 73 ? -7.221 -3.128 8.136 1.00 96.31 73 ALA A CA 1
ATOM 525 C C . ALA A 1 73 ? -8.187 -4.331 8.109 1.00 96.31 73 ALA A C 1
ATOM 527 O O . ALA A 1 73 ? -9.119 -4.403 8.919 1.00 96.31 73 ALA A O 1
ATOM 528 N N . GLN A 1 74 ? -7.945 -5.306 7.226 1.00 95.12 74 GLN A N 1
ATOM 529 C CA . GLN A 1 74 ? -8.691 -6.567 7.188 1.00 95.12 74 GLN A CA 1
ATOM 53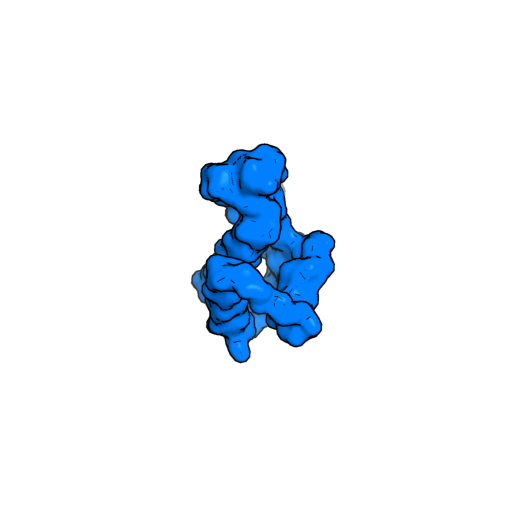0 C C . GLN A 1 74 ? -8.436 -7.413 8.441 1.00 95.12 74 GLN A C 1
ATOM 532 O O . GLN A 1 74 ? -9.387 -7.918 9.039 1.00 95.12 74 GLN A O 1
ATOM 537 N N . ARG A 1 75 ? -7.175 -7.527 8.884 1.00 95.56 75 ARG A N 1
ATOM 538 C CA . ARG A 1 75 ? -6.796 -8.245 10.116 1.00 95.56 75 ARG A CA 1
ATOM 539 C C . ARG A 1 75 ? -7.459 -7.647 11.358 1.00 95.56 75 ARG A C 1
ATOM 541 O O . ARG A 1 75 ? -7.844 -8.383 12.261 1.00 95.56 75 ARG A O 1
ATOM 548 N N . MET A 1 76 ? -7.617 -6.326 11.390 1.00 94.19 76 MET A N 1
ATOM 549 C CA . MET A 1 76 ? -8.319 -5.596 12.449 1.00 94.19 76 MET A CA 1
ATOM 550 C C . MET A 1 76 ? -9.847 -5.771 12.407 1.00 94.19 76 MET A C 1
ATOM 552 O O . MET A 1 76 ? -10.533 -5.328 13.324 1.00 94.19 76 MET A O 1
ATOM 556 N N . GLY A 1 77 ? -10.400 -6.399 11.363 1.00 94.12 77 GLY A N 1
ATOM 557 C CA . GLY A 1 77 ? -11.837 -6.634 11.235 1.00 94.12 77 GLY A CA 1
ATOM 558 C C . GLY A 1 77 ? -12.657 -5.371 10.959 1.00 94.12 77 GLY A C 1
ATOM 559 O O . GLY A 1 77 ? -13.845 -5.347 11.280 1.00 94.12 77 GLY A O 1
ATOM 560 N N . THR A 1 78 ? -12.040 -4.340 10.375 1.00 93.88 78 THR A N 1
ATOM 561 C CA . THR A 1 78 ? -12.677 -3.043 10.071 1.00 93.88 78 THR A CA 1
ATOM 562 C C . THR A 1 78 ? -13.887 -3.195 9.139 1.00 93.88 78 THR A C 1
ATOM 564 O O . THR A 1 78 ? -13.986 -4.166 8.385 1.00 93.88 78 THR A O 1
ATOM 567 N N . SER A 1 79 ? -14.855 -2.275 9.229 1.00 92.75 79 SER A N 1
ATOM 568 C CA . SER A 1 79 ? -16.064 -2.296 8.379 1.00 92.75 79 SER A CA 1
ATOM 569 C C . SER A 1 79 ? -15.871 -1.568 7.059 1.00 92.75 79 SER A C 1
ATOM 571 O O . SER A 1 79 ? -16.495 -1.92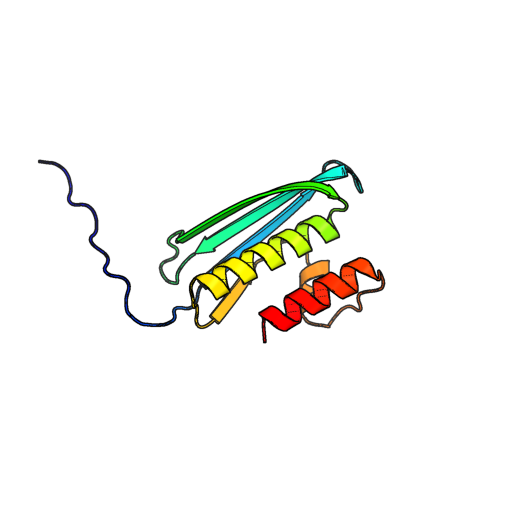5 6.065 1.00 92.75 79 SER A O 1
ATOM 573 N N . ALA A 1 80 ? -15.031 -0.540 7.068 1.00 94.62 80 ALA A N 1
ATOM 574 C CA . ALA A 1 80 ? -14.752 0.305 5.926 1.00 94.62 80 ALA A CA 1
ATOM 575 C C . ALA A 1 80 ? -13.342 0.879 6.046 1.00 94.62 80 ALA A C 1
ATOM 577 O O . ALA A 1 80 ? -12.834 1.113 7.146 1.00 94.62 80 ALA A O 1
ATOM 578 N N . VAL A 1 81 ? -12.733 1.148 4.898 1.00 96.31 81 VAL A N 1
ATOM 579 C CA . VAL A 1 81 ? -11.435 1.808 4.799 1.00 96.31 81 VAL A CA 1
ATOM 580 C C . VAL A 1 81 ? -11.570 3.024 3.897 1.00 96.31 81 VAL A C 1
ATOM 582 O O . VAL A 1 81 ? -12.230 2.967 2.863 1.00 96.31 81 VAL A O 1
ATOM 585 N N . GLU A 1 82 ? -10.943 4.124 4.286 1.00 96.94 82 GLU A N 1
ATOM 586 C CA . GLU A 1 82 ? -10.682 5.255 3.400 1.00 96.94 82 GLU A CA 1
ATOM 587 C C . GLU A 1 82 ? -9.172 5.401 3.268 1.00 96.94 82 GLU A C 1
ATOM 589 O O . GLU A 1 82 ? -8.457 5.412 4.270 1.00 96.94 82 GLU A O 1
ATOM 594 N N . VAL A 1 83 ? -8.682 5.436 2.033 1.00 97.06 83 VAL A N 1
ATOM 595 C CA . VAL A 1 83 ? -7.251 5.405 1.736 1.00 97.06 83 VAL A CA 1
ATOM 596 C C . VAL A 1 83 ? -6.826 6.759 1.189 1.00 97.06 83 VAL A C 1
ATOM 598 O O . VAL A 1 83 ? -7.393 7.242 0.213 1.00 97.06 83 VAL A O 1
ATOM 601 N N . TYR A 1 84 ? -5.790 7.328 1.791 1.00 97.00 84 TYR A N 1
ATOM 602 C CA . TYR A 1 84 ? -5.090 8.511 1.318 1.00 97.00 84 TYR A CA 1
ATOM 603 C C . TYR A 1 84 ? -3.706 8.105 0.817 1.00 97.00 84 TYR A C 1
ATOM 605 O O . TYR A 1 84 ? -2.908 7.527 1.560 1.00 97.00 84 TYR A O 1
ATOM 613 N N . LEU A 1 85 ? -3.455 8.429 -0.445 1.00 93.56 85 LEU A N 1
ATOM 614 C CA . LEU A 1 85 ? -2.195 8.269 -1.161 1.00 93.56 85 LEU A CA 1
ATOM 615 C C . LEU A 1 85 ? -1.852 9.628 -1.778 1.00 93.56 85 LEU A C 1
ATOM 617 O O . LEU A 1 85 ? -2.754 10.375 -2.160 1.00 93.56 85 LEU A O 1
ATOM 621 N N . ASP A 1 86 ? -0.570 9.943 -1.877 1.00 88.00 86 ASP A N 1
ATOM 622 C CA . ASP A 1 86 ? -0.056 11.147 -2.540 1.00 88.00 86 ASP A CA 1
ATOM 623 C C . ASP A 1 86 ? 0.080 10.981 -4.066 1.00 88.00 86 ASP A C 1
ATOM 625 O O . ASP A 1 86 ? 0.056 11.962 -4.810 1.00 88.00 86 ASP A O 1
ATOM 629 N N . SER A 1 87 ? 0.143 9.741 -4.548 1.00 88.25 87 SER A N 1
ATOM 630 C CA . SER A 1 87 ? 0.256 9.409 -5.967 1.00 88.25 87 SER A CA 1
ATOM 631 C C . SER A 1 87 ? -1.078 9.355 -6.702 1.00 88.25 87 SER A C 1
ATOM 633 O O . SER A 1 87 ? -1.839 8.383 -6.635 1.00 88.25 87 SER A O 1
ATOM 635 N N . GLU A 1 88 ? -1.323 10.387 -7.510 1.00 92.19 88 GLU A N 1
ATOM 636 C CA . GLU A 1 88 ? -2.473 10.452 -8.416 1.00 92.19 88 GLU A CA 1
ATOM 637 C C . GLU A 1 88 ? -2.518 9.249 -9.380 1.00 92.19 88 GLU A C 1
ATOM 639 O O . GLU A 1 88 ? -3.595 8.732 -9.687 1.00 92.19 88 GLU A O 1
ATOM 644 N N . LEU A 1 89 ? -1.358 8.762 -9.841 1.00 91.12 89 LEU A N 1
ATOM 645 C CA . LEU A 1 89 ? -1.279 7.626 -10.760 1.00 91.12 89 LEU A CA 1
ATOM 646 C C . LEU A 1 89 ? -1.867 6.360 -10.132 1.00 91.12 89 LEU A C 1
ATOM 648 O O . LEU A 1 89 ? -2.704 5.708 -10.760 1.00 91.12 89 LEU A O 1
ATOM 652 N N . VAL A 1 90 ? -1.431 6.004 -8.921 1.00 92.00 90 VAL A N 1
ATOM 653 C CA . VAL A 1 90 ? -1.895 4.788 -8.239 1.00 92.00 90 VAL A CA 1
ATOM 654 C C . VAL A 1 90 ? -3.368 4.918 -7.870 1.00 92.00 90 VAL A C 1
ATOM 656 O O . VAL A 1 90 ? -4.134 3.990 -8.130 1.00 92.00 90 VAL A O 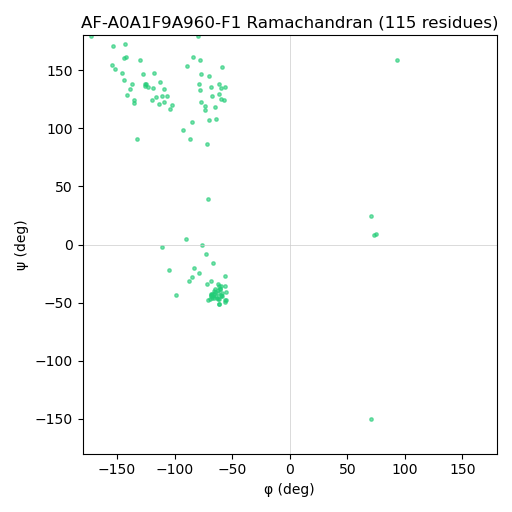1
ATOM 659 N N . VAL A 1 9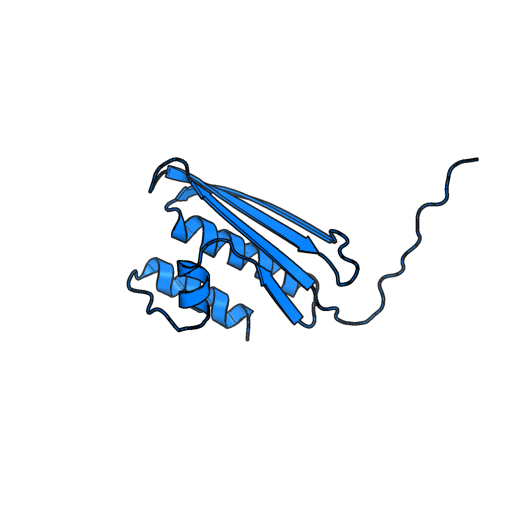1 ? -3.798 6.082 -7.374 1.00 93.88 91 VAL A N 1
ATOM 660 C CA . VAL A 1 91 ? -5.217 6.358 -7.087 1.00 93.88 91 VAL A CA 1
ATOM 661 C C . VAL A 1 91 ? -6.081 6.140 -8.332 1.00 93.88 91 VAL A C 1
ATOM 663 O O . VAL A 1 91 ? -7.069 5.404 -8.287 1.00 93.88 91 VAL A O 1
ATOM 666 N N . ASN A 1 92 ? -5.695 6.716 -9.471 1.00 95.50 92 ASN A N 1
ATOM 667 C CA . ASN A 1 92 ? -6.451 6.584 -10.715 1.00 95.50 92 ASN A CA 1
ATOM 668 C C . ASN A 1 92 ? -6.417 5.166 -11.295 1.00 95.50 92 ASN A C 1
ATOM 670 O O . ASN A 1 92 ? -7.391 4.741 -11.916 1.00 95.50 92 ASN A O 1
ATOM 674 N N . GLN A 1 93 ? -5.334 4.413 -11.099 1.00 95.00 93 GLN A N 1
ATOM 675 C CA . GLN A 1 93 ? -5.271 3.010 -11.510 1.00 95.00 93 GLN A CA 1
ATOM 676 C C . GLN A 1 93 ? -6.194 2.125 -10.669 1.00 95.00 93 GLN A C 1
ATOM 678 O O . GLN A 1 93 ? -6.975 1.359 -11.230 1.00 95.00 93 GLN A O 1
ATOM 683 N N . VAL A 1 94 ? -6.167 2.275 -9.342 1.00 93.62 94 VAL A N 1
ATOM 684 C CA . VAL A 1 94 ? -7.029 1.519 -8.418 1.00 93.62 94 VAL A CA 1
ATOM 685 C C . VAL A 1 94 ? -8.510 1.823 -8.662 1.00 93.62 94 VAL A C 1
ATOM 687 O O . VAL A 1 94 ? -9.330 0.906 -8.677 1.00 93.62 94 VAL A O 1
ATOM 690 N N . ASN A 1 95 ? -8.846 3.085 -8.944 1.00 94.00 95 ASN A N 1
ATOM 691 C CA . ASN A 1 95 ? -10.206 3.504 -9.298 1.00 94.00 95 ASN A CA 1
ATOM 692 C C . ASN A 1 95 ? -10.614 3.135 -10.739 1.00 94.00 95 ASN A C 1
ATOM 694 O O . ASN A 1 95 ? -11.728 3.439 -11.162 1.00 94.00 95 ASN A O 1
ATOM 698 N N . GLY A 1 96 ? -9.733 2.499 -11.518 1.00 93.31 96 GLY A N 1
ATOM 699 C CA . GLY A 1 96 ? -10.014 2.071 -12.891 1.00 93.31 96 GLY A CA 1
ATOM 700 C C . GLY A 1 96 ? -10.078 3.201 -13.924 1.00 93.31 96 GLY A C 1
ATOM 701 O O . GLY A 1 96 ? -10.434 2.945 -15.073 1.00 93.31 96 GLY A O 1
ATOM 702 N N . VAL A 1 97 ? -9.709 4.428 -13.548 1.00 96.19 97 VAL A N 1
ATOM 703 C CA . VAL A 1 97 ? -9.613 5.584 -14.453 1.00 96.19 97 VAL A CA 1
ATOM 704 C C . VAL A 1 97 ? -8.453 5.385 -15.428 1.00 96.19 97 VAL A C 1
ATOM 706 O O . VAL A 1 97 ? -8.593 5.606 -16.631 1.00 96.19 97 VAL A O 1
ATOM 709 N N . TYR A 1 98 ? -7.310 4.914 -14.923 1.00 95.50 98 TYR A N 1
ATOM 710 C CA . TYR A 1 98 ? -6.129 4.629 -15.732 1.00 95.50 98 TYR A CA 1
ATOM 711 C C . TYR A 1 98 ? -5.873 3.134 -15.852 1.00 95.50 98 TYR A C 1
ATOM 713 O O . TYR A 1 98 ? -5.853 2.385 -14.880 1.00 95.50 98 TYR A O 1
ATOM 721 N N . ARG A 1 99 ? -5.594 2.691 -17.080 1.00 93.38 99 ARG A N 1
ATOM 722 C CA . ARG A 1 99 ? -5.226 1.302 -17.339 1.00 93.38 99 ARG A CA 1
ATOM 723 C C . ARG A 1 99 ? -3.778 1.052 -16.930 1.00 93.38 99 ARG A C 1
ATOM 725 O O . ARG A 1 99 ? -2.859 1.635 -17.507 1.00 93.38 99 ARG A O 1
ATOM 732 N N . VAL A 1 100 ? -3.564 0.095 -16.033 1.00 94.44 100 VAL A N 1
ATOM 733 C CA . VAL A 1 100 ? -2.226 -0.434 -15.750 1.00 94.44 100 VAL A CA 1
ATOM 734 C C . VAL A 1 100 ? -1.723 -1.198 -16.978 1.00 94.44 100 VAL A C 1
ATOM 736 O O . VAL A 1 100 ? -2.435 -2.047 -17.519 1.00 94.44 100 VAL A O 1
ATOM 739 N N . ARG A 1 101 ? -0.521 -0.881 -17.470 1.00 91.81 101 ARG A N 1
ATOM 740 C CA . ARG A 1 101 ? 0.083 -1.551 -18.641 1.00 91.81 101 ARG A CA 1
ATOM 741 C C . ARG A 1 101 ? 1.083 -2.627 -18.238 1.00 91.81 101 ARG A C 1
ATOM 743 O O . ARG A 1 101 ? 1.031 -3.720 -18.800 1.00 91.81 101 ARG A O 1
ATOM 750 N N . ASP A 1 102 ? 1.922 -2.305 -17.261 1.00 93.94 102 ASP A N 1
ATOM 751 C CA . ASP A 1 102 ? 2.925 -3.198 -16.694 1.00 93.94 102 ASP A CA 1
ATOM 752 C C . ASP A 1 102 ? 2.283 -4.456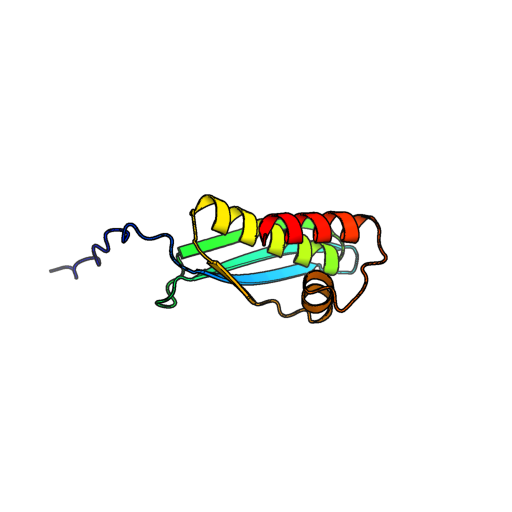 -16.080 1.00 93.94 102 ASP A C 1
ATOM 754 O O . ASP A 1 102 ? 1.252 -4.377 -15.409 1.00 93.94 102 ASP A O 1
ATOM 758 N N . ALA A 1 103 ? 2.856 -5.627 -16.364 1.00 94.12 103 ALA A N 1
ATOM 759 C CA . ALA A 1 103 ? 2.282 -6.912 -15.963 1.00 94.12 103 ALA A CA 1
ATOM 760 C C . ALA A 1 103 ? 2.399 -7.170 -14.452 1.00 94.12 103 ALA A C 1
ATOM 762 O O . ALA A 1 103 ? 1.490 -7.753 -13.855 1.00 94.12 103 ALA A O 1
ATOM 763 N N . GLU A 1 104 ? 3.482 -6.709 -13.826 1.00 93.38 104 GLU A N 1
ATOM 764 C CA . GLU A 1 104 ? 3.671 -6.842 -12.385 1.00 93.38 104 GLU A CA 1
ATOM 765 C C . GLU A 1 104 ? 2.709 -5.908 -11.648 1.00 93.38 104 GLU A C 1
ATOM 767 O O . GLU A 1 104 ? 1.962 -6.350 -10.774 1.00 93.38 104 GLU A O 1
ATOM 772 N N . LEU A 1 105 ? 2.627 -4.641 -12.065 1.00 94.75 105 LEU A N 1
ATOM 773 C CA . LEU A 1 105 ? 1.705 -3.680 -11.460 1.00 94.75 105 LEU A CA 1
ATOM 774 C C . LEU A 1 105 ? 0.239 -4.090 -11.640 1.00 94.75 105 LEU A C 1
ATOM 776 O O . LEU A 1 105 ? -0.554 -3.874 -10.732 1.00 94.75 105 LEU A O 1
ATOM 780 N N . LYS A 1 106 ? -0.137 -4.734 -12.756 1.00 96.12 106 LYS A N 1
ATOM 781 C CA . LYS A 1 106 ? -1.485 -5.319 -12.915 1.00 96.12 106 LYS A CA 1
ATOM 782 C C . LYS A 1 106 ? -1.782 -6.381 -11.864 1.00 96.12 106 LYS A C 1
ATOM 784 O O . LYS A 1 106 ? -2.909 -6.489 -11.393 1.00 96.12 106 LYS A O 1
ATOM 789 N N . TH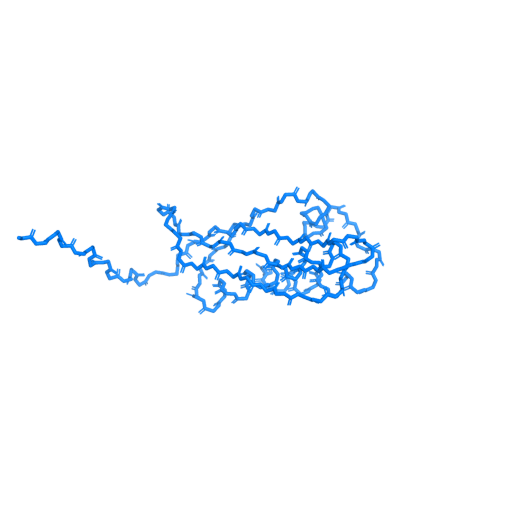R A 1 107 ? -0.783 -7.186 -11.514 1.00 97.19 107 THR A N 1
ATOM 790 C CA . THR A 1 107 ? -0.938 -8.219 -10.486 1.00 97.19 107 THR A CA 1
ATOM 791 C C . THR A 1 107 ? -1.189 -7.576 -9.122 1.00 97.19 107 THR A C 1
ATOM 793 O O . THR A 1 107 ? -2.083 -8.014 -8.394 1.00 97.19 107 THR A O 1
ATOM 796 N N . LEU A 1 108 ? -0.454 -6.503 -8.810 1.00 96.94 108 LEU A N 1
ATOM 797 C CA . LEU A 1 108 ? -0.616 -5.738 -7.572 1.00 96.94 108 LEU A CA 1
ATOM 798 C C . LEU A 1 108 ? -1.951 -4.980 -7.524 1.00 96.94 108 LEU A C 1
ATOM 800 O O . LEU A 1 108 ? -2.646 -5.050 -6.515 1.00 96.94 108 LEU A O 1
ATOM 804 N N . GLU A 1 109 ? -2.353 -4.321 -8.611 1.00 96.50 109 GLU A N 1
ATOM 805 C CA . GLU A 1 109 ? -3.655 -3.648 -8.727 1.00 96.50 109 GLU A CA 1
ATOM 806 C C . GLU A 1 109 ? -4.812 -4.633 -8.539 1.00 96.50 109 GLU A C 1
ATOM 808 O O . GLU A 1 109 ? -5.725 -4.374 -7.752 1.00 96.50 109 GLU A O 1
ATOM 813 N N . GLY A 1 110 ? -4.723 -5.816 -9.150 1.00 96.56 110 GLY A N 1
ATOM 814 C CA . GLY A 1 110 ? -5.700 -6.876 -8.947 1.00 96.56 110 GLY A CA 1
ATOM 815 C C . GLY A 1 110 ? -5.764 -7.353 -7.493 1.00 96.56 110 GLY A C 1
ATOM 816 O O . GLY A 1 110 ? -6.846 -7.671 -7.002 1.00 96.56 110 GLY A O 1
ATOM 817 N N . GLU A 1 111 ? -4.635 -7.403 -6.777 1.00 97.44 111 GLU A N 1
ATOM 818 C CA . GLU A 1 111 ? -4.634 -7.705 -5.340 1.00 97.44 111 GLU A CA 1
ATOM 819 C C . GLU A 1 111 ? -5.291 -6.601 -4.513 1.00 97.44 111 GLU A C 1
ATOM 821 O O . GLU A 1 111 ? -6.122 -6.909 -3.658 1.00 97.44 111 GLU A O 1
ATOM 826 N N . VAL A 1 112 ? -4.958 -5.337 -4.776 1.00 96.94 112 VAL A N 1
ATOM 827 C CA . VAL A 1 112 ? -5.571 -4.188 -4.098 1.00 96.94 112 VAL A CA 1
ATOM 828 C C . VAL A 1 112 ? -7.087 -4.222 -4.262 1.00 96.94 112 VAL A C 1
ATOM 830 O O . VAL A 1 112 ? -7.809 -4.136 -3.271 1.00 96.94 112 VAL A O 1
ATOM 833 N N . ARG A 1 113 ? -7.578 -4.433 -5.486 1.00 94.44 113 ARG A N 1
ATOM 834 C CA . ARG A 1 113 ? -9.018 -4.487 -5.768 1.00 94.44 113 ARG A CA 1
ATOM 835 C C . ARG A 1 113 ? -9.706 -5.616 -5.021 1.00 94.44 113 ARG A C 1
ATOM 837 O O . ARG A 1 113 ? -10.665 -5.352 -4.312 1.00 94.44 113 ARG A O 1
ATOM 844 N N . ARG A 1 114 ? -9.146 -6.833 -5.044 1.00 95.50 114 ARG A N 1
ATOM 845 C CA . ARG A 1 114 ? -9.673 -7.964 -4.254 1.00 95.50 114 ARG A CA 1
ATOM 846 C C . ARG A 1 114 ? -9.772 -7.670 -2.755 1.00 95.50 114 ARG A C 1
ATOM 848 O O . ARG A 1 114 ? -10.567 -8.304 -2.069 1.00 95.50 114 ARG A O 1
ATOM 85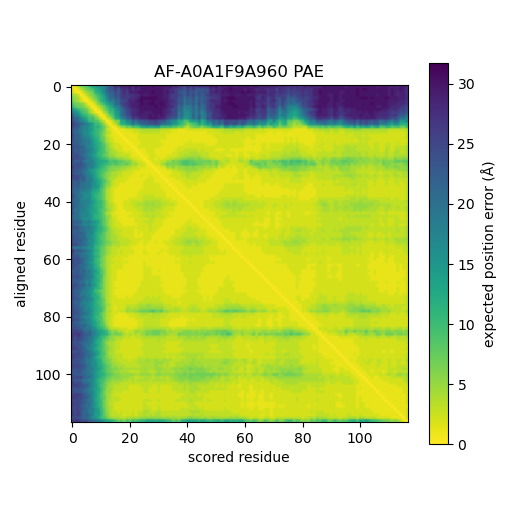5 N N . ARG A 1 115 ? -8.933 -6.776 -2.224 1.00 94.19 115 ARG A N 1
ATOM 856 C CA . ARG A 1 115 ? -8.959 -6.395 -0.805 1.00 94.19 115 ARG A CA 1
ATOM 857 C C . ARG A 1 115 ? -9.962 -5.291 -0.491 1.00 94.19 115 ARG A C 1
ATOM 859 O O . ARG A 1 115 ? -10.435 -5.248 0.643 1.00 94.19 115 ARG A O 1
ATOM 866 N N . LEU A 1 116 ? -10.259 -4.427 -1.460 1.00 89.88 116 LEU A N 1
ATOM 867 C CA . LEU A 1 116 ? -11.244 -3.352 -1.330 1.00 89.88 116 LEU A CA 1
ATOM 868 C C . LEU A 1 116 ? -12.692 -3.849 -1.479 1.00 89.88 116 LEU A C 1
ATOM 870 O O . LEU A 1 116 ? -13.582 -3.229 -0.901 1.00 89.88 116 LEU A O 1
ATOM 874 N N . GLY A 1 117 ? -12.911 -4.973 -2.170 1.00 75.19 117 GLY A N 1
ATOM 875 C CA . GLY A 1 117 ? -14.230 -5.580 -2.397 1.00 75.19 117 GLY A CA 1
ATOM 876 C C . GLY A 1 117 ? -14.613 -5.542 -3.865 1.00 75.19 117 GLY A C 1
ATOM 877 O O . GLY A 1 117 ? -15.802 -5.281 -4.137 1.00 75.19 117 GLY A O 1
#

Solvent-accessible surface area (backbone atoms only — not comparable to full-atom values): 6672 Å² total; per-residue (Å²): 136,80,83,81,77,86,87,74,76,81,70,96,58,60,46,53,35,38,37,42,34,44,29,42,38,65,52,82,65,16,55,22,28,23,34,27,42,31,20,40,88,85,66,47,79,78,47,76,49,80,43,83,63,48,74,28,37,40,72,56,21,31,52,53,12,47,44,52,46,52,53,50,43,56,74,70,50,45,67,44,79,45,80,46,65,86,50,65,68,60,54,32,35,72,72,62,76,38,81,71,79,54,72,68,58,41,53,51,47,54,51,46,46,69,72,78,107

Secondary structure (DSSP, 8-state):
-PPPP---PPPSS--EEEEEEEEEEEETTEEEEEEEEEE-TTS-EEEEEEEEEEEE-HHHHHHHHHHHHHHHHHHTT-SEEEEEES-HHHHHHHTTSS---SHHHHHHHHHHHHHH-